Protein AF-A0A960YRN1-F1 (afdb_monomer_lite)

Structure (mmCIF, N/CA/C/O backbone):
data_AF-A0A960YRN1-F1
#
_entry.id   AF-A0A960YRN1-F1
#
loop_
_atom_site.group_PDB
_atom_site.id
_atom_site.type_symbol
_atom_site.label_atom_id
_atom_site.label_alt_id
_atom_site.label_comp_id
_atom_site.label_asym_id
_atom_site.label_entity_id
_atom_site.label_seq_id
_atom_site.pdbx_PDB_ins_code
_atom_site.Cartn_x
_atom_site.Cartn_y
_atom_site.Cartn_z
_atom_site.occupancy
_atom_site.B_iso_or_equiv
_atom_site.auth_seq_id
_atom_site.auth_comp_id
_atom_site.auth_asym_id
_atom_site.auth_atom_id
_atom_site.pdbx_PDB_model_num
ATOM 1 N N . MET A 1 1 ? -27.053 24.800 11.311 1.00 48.69 1 MET A N 1
ATOM 2 C CA . MET A 1 1 ? -26.839 24.598 9.852 1.00 48.69 1 MET A CA 1
ATOM 3 C C . MET A 1 1 ? -25.417 24.160 9.448 1.00 48.69 1 MET A C 1
ATOM 5 O O . MET A 1 1 ? -25.202 23.942 8.262 1.00 48.69 1 MET A O 1
ATOM 9 N N . LYS A 1 2 ? -24.449 23.983 10.368 1.00 50.69 2 LYS A N 1
ATOM 10 C CA . LYS A 1 2 ? -23.079 23.540 10.022 1.00 50.69 2 LYS A CA 1
ATOM 11 C C . LYS A 1 2 ? -22.906 22.010 9.962 1.00 50.69 2 LYS A C 1
ATOM 13 O O . LYS A 1 2 ? -22.133 21.543 9.133 1.00 50.69 2 LYS A O 1
ATOM 18 N N . GLU A 1 3 ? -23.682 21.244 10.734 1.00 54.22 3 GLU A N 1
ATOM 19 C CA . GLU A 1 3 ? -23.614 19.769 10.748 1.00 54.22 3 GLU A CA 1
ATOM 20 C C . GLU A 1 3 ? -23.893 19.144 9.376 1.00 54.22 3 GLU A C 1
ATOM 22 O O . GLU A 1 3 ? -23.113 18.324 8.909 1.00 54.22 3 GLU A O 1
ATOM 27 N N . GLY A 1 4 ? -24.927 19.602 8.660 1.00 60.03 4 GLY A N 1
ATOM 28 C CA . GLY A 1 4 ? -25.301 19.011 7.367 1.00 60.03 4 GLY A CA 1
ATOM 29 C C . GLY A 1 4 ? -24.232 19.135 6.270 1.00 60.03 4 GLY A C 1
ATOM 30 O O . GLY A 1 4 ? -24.047 18.206 5.486 1.00 60.03 4 GLY A O 1
ATOM 31 N N . LYS A 1 5 ? -23.488 20.252 6.226 1.00 59.00 5 LYS A N 1
ATOM 32 C CA . LYS A 1 5 ? -22.395 20.443 5.252 1.00 59.00 5 LYS A CA 1
ATOM 33 C C . LYS A 1 5 ? -21.147 19.643 5.625 1.00 59.00 5 LYS A C 1
ATOM 35 O O . LYS A 1 5 ? -20.499 19.084 4.742 1.00 59.00 5 LYS A O 1
ATOM 40 N N . TYR A 1 6 ? -20.841 19.557 6.919 1.00 56.81 6 TYR A N 1
ATOM 41 C CA . TYR A 1 6 ? -19.711 18.783 7.431 1.00 56.81 6 TYR A CA 1
ATOM 42 C C . TYR A 1 6 ? -19.860 17.294 7.087 1.00 56.81 6 TYR A C 1
ATOM 44 O O . TYR A 1 6 ? -18.976 16.704 6.467 1.00 56.81 6 TYR A O 1
ATOM 52 N N . THR A 1 7 ? -21.037 16.715 7.338 1.00 67.00 7 THR A N 1
ATOM 53 C CA . THR A 1 7 ? -21.319 15.310 7.006 1.00 67.00 7 THR A CA 1
ATOM 54 C C . THR A 1 7 ? -21.281 15.041 5.497 1.00 67.00 7 THR A C 1
ATOM 56 O O . THR A 1 7 ? -20.891 13.955 5.070 1.00 67.00 7 THR A O 1
ATOM 59 N N . GLN A 1 8 ? -21.662 16.008 4.656 1.00 69.69 8 GLN A N 1
ATOM 60 C CA . GLN A 1 8 ? -21.657 15.835 3.201 1.00 69.69 8 GLN A CA 1
ATOM 61 C C . GLN A 1 8 ? -20.241 15.845 2.607 1.00 69.69 8 GLN A C 1
ATOM 63 O O . GLN A 1 8 ? -19.927 14.990 1.774 1.00 69.69 8 GLN A O 1
ATOM 68 N N . ASN A 1 9 ? -19.378 16.761 3.054 1.00 67.69 9 ASN A N 1
ATOM 69 C CA . ASN A 1 9 ? -17.975 16.798 2.633 1.00 67.69 9 ASN A CA 1
ATOM 70 C C . ASN A 1 9 ? -17.231 15.544 3.087 1.00 67.69 9 ASN A C 1
ATOM 72 O O . ASN A 1 9 ? -16.501 14.948 2.301 1.00 67.69 9 ASN A O 1
ATOM 76 N N . LEU A 1 10 ? -17.513 15.080 4.304 1.00 68.44 10 LEU A N 1
ATOM 77 C CA . LEU A 1 10 ? -16.967 13.842 4.837 1.00 68.44 10 LEU A CA 1
ATOM 78 C C . LEU A 1 10 ? -17.370 12.615 4.003 1.00 68.44 10 LEU A C 1
ATOM 80 O O . LEU A 1 10 ? -16.533 11.805 3.616 1.00 68.44 10 LEU A O 1
ATOM 84 N N . ARG A 1 11 ? -18.653 12.512 3.633 1.00 71.94 11 ARG A N 1
ATOM 85 C CA . ARG A 1 11 ? -19.139 11.462 2.719 1.00 71.94 11 ARG A CA 1
ATOM 86 C C . ARG A 1 11 ? -18.426 11.498 1.374 1.00 71.94 11 ARG A C 1
ATOM 88 O O . ARG A 1 11 ? -18.147 10.444 0.813 1.00 71.94 11 ARG A O 1
ATOM 95 N N . LYS A 1 12 ? -18.167 12.692 0.839 1.00 72.62 12 LYS A N 1
ATOM 96 C CA . LYS A 1 12 ? -17.457 12.855 -0.433 1.00 72.62 12 LYS A CA 1
ATOM 97 C C . LYS A 1 12 ? -15.987 12.448 -0.307 1.00 72.62 12 LYS A C 1
ATOM 99 O O . LYS A 1 12 ? -15.492 11.758 -1.188 1.00 72.62 12 LYS A O 1
ATOM 104 N N . ALA A 1 13 ? -15.336 12.816 0.79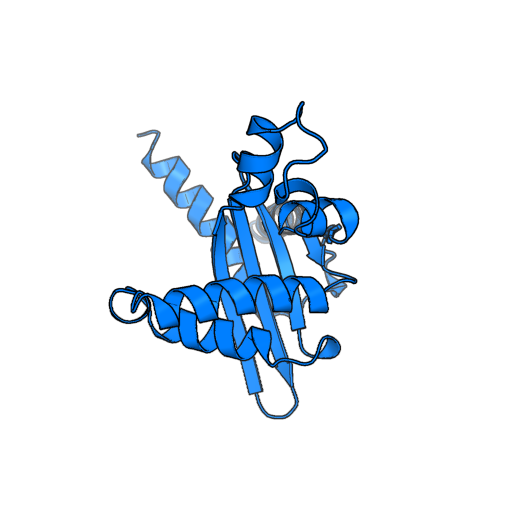3 1.00 70.88 13 ALA A N 1
ATOM 105 C CA . ALA A 1 13 ? -13.960 12.450 1.103 1.00 70.88 13 ALA A CA 1
ATOM 106 C C . ALA A 1 13 ? -13.779 10.926 1.166 1.00 70.88 13 ALA A C 1
ATOM 108 O O . ALA A 1 13 ? -12.965 10.373 0.433 1.00 70.88 13 ALA A O 1
ATOM 109 N N . ILE A 1 14 ? -14.619 10.232 1.938 1.00 80.56 14 ILE A N 1
ATOM 110 C CA . ILE A 1 14 ? -14.597 8.764 2.076 1.00 80.56 14 ILE A CA 1
ATOM 111 C C . ILE A 1 14 ? -14.770 8.059 0.731 1.00 80.56 14 ILE A C 1
ATOM 113 O O . ILE A 1 14 ? -14.117 7.056 0.479 1.00 80.56 14 ILE A O 1
ATOM 117 N N . ARG A 1 15 ? -15.598 8.603 -0.170 1.00 82.69 15 ARG A N 1
ATOM 118 C CA . ARG A 1 15 ? -15.809 8.020 -1.507 1.00 82.69 15 ARG A CA 1
ATOM 119 C C . ARG A 1 15 ? -14.560 8.022 -2.391 1.00 82.69 15 ARG A C 1
ATOM 121 O O . ARG A 1 15 ? -14.541 7.276 -3.362 1.00 82.69 15 ARG A O 1
ATOM 128 N N . SER A 1 16 ? -13.563 8.857 -2.093 1.00 88.00 16 SER A N 1
ATOM 129 C CA . SER A 1 16 ? -12.280 8.855 -2.814 1.00 88.00 16 SER A CA 1
ATOM 130 C C . SER A 1 16 ? -11.313 7.774 -2.323 1.00 88.00 16 SER A C 1
ATOM 132 O O . SER A 1 16 ? -10.339 7.470 -3.007 1.00 88.00 16 SER A O 1
ATOM 134 N N . TRP A 1 17 ? -11.601 7.170 -1.169 1.00 94.12 17 TRP A N 1
ATOM 135 C CA . TRP A 1 17 ? -10.827 6.072 -0.614 1.00 94.12 17 TRP A CA 1
ATOM 136 C C . TRP A 1 17 ? -11.393 4.727 -1.060 1.00 94.12 17 TRP A C 1
ATOM 138 O O . TRP A 1 17 ? -12.609 4.509 -1.140 1.00 94.12 17 TRP A O 1
ATOM 148 N N . ARG A 1 18 ? -10.486 3.793 -1.308 1.00 95.75 18 ARG A N 1
ATOM 149 C CA . ARG A 1 18 ? -10.780 2.379 -1.492 1.00 95.75 18 ARG A CA 1
ATOM 150 C C . ARG A 1 18 ? -10.162 1.582 -0.356 1.00 95.75 18 ARG A C 1
ATOM 152 O O . ARG A 1 18 ? -9.142 1.981 0.190 1.00 95.75 18 ARG A O 1
ATOM 159 N N . ILE A 1 19 ? -10.782 0.467 -0.007 1.00 95.75 19 ILE A N 1
ATOM 160 C CA . ILE A 1 19 ? -10.274 -0.500 0.962 1.00 95.75 19 ILE A CA 1
ATOM 161 C C . ILE A 1 19 ? -9.852 -1.762 0.227 1.00 95.75 19 ILE A C 1
ATOM 163 O O . ILE A 1 19 ? -10.597 -2.260 -0.622 1.00 95.75 19 ILE A O 1
ATOM 167 N N . LEU A 1 20 ? -8.673 -2.266 0.568 1.00 95.38 20 LEU A N 1
ATOM 168 C CA . LEU A 1 20 ? -8.173 -3.545 0.084 1.00 95.38 20 LEU A CA 1
ATOM 169 C C . LEU A 1 20 ? -8.925 -4.668 0.820 1.00 95.38 20 LEU A C 1
ATOM 171 O O . LEU A 1 20 ? -8.854 -4.750 2.047 1.00 95.38 20 LEU A O 1
ATOM 175 N N . ASN A 1 21 ? -9.723 -5.461 0.101 1.00 83.88 21 ASN A N 1
ATOM 176 C CA . ASN A 1 21 ? -10.594 -6.492 0.692 1.00 83.88 21 ASN A CA 1
ATOM 177 C C . ASN A 1 21 ? -9.934 -7.877 0.720 1.00 83.88 21 ASN A C 1
ATOM 179 O O . ASN A 1 21 ? -10.087 -8.618 1.687 1.00 83.88 21 ASN A O 1
ATOM 183 N N . ASP A 1 22 ? -9.222 -8.213 -0.345 1.00 82.81 22 ASP A N 1
ATOM 184 C CA . ASP A 1 22 ? -8.388 -9.388 -0.517 1.00 82.81 22 ASP A CA 1
ATOM 185 C C . ASP A 1 22 ? -6.994 -8.925 -0.980 1.00 82.81 22 ASP A C 1
ATOM 187 O O . ASP A 1 22 ? -6.772 -7.746 -1.233 1.00 82.81 22 ASP A O 1
ATOM 191 N N . ARG A 1 23 ? -5.994 -9.815 -1.002 1.00 94.31 23 ARG A N 1
ATOM 192 C CA . ARG A 1 23 ? -4.597 -9.481 -1.378 1.00 94.31 23 ARG A CA 1
ATOM 193 C C . ARG A 1 23 ? -3.807 -8.610 -0.380 1.00 94.31 23 ARG A C 1
ATOM 195 O O . ARG A 1 23 ? -2.721 -8.139 -0.718 1.00 94.31 23 ARG A O 1
ATOM 202 N N . THR A 1 24 ? -4.238 -8.484 0.879 1.00 95.25 24 THR A N 1
ATOM 203 C CA . THR A 1 24 ? -3.431 -7.850 1.950 1.00 95.25 24 THR A CA 1
ATOM 204 C C . THR A 1 24 ? -2.032 -8.467 2.075 1.00 95.25 24 THR A C 1
ATOM 206 O O . THR A 1 24 ? -1.056 -7.754 2.307 1.00 95.25 24 THR A O 1
ATOM 209 N N . ALA A 1 25 ? -1.898 -9.774 1.834 1.00 95.94 25 ALA A N 1
ATOM 210 C CA . ALA A 1 25 ? -0.604 -10.449 1.794 1.00 95.94 25 ALA A CA 1
ATOM 211 C C . ALA A 1 25 ? 0.339 -9.891 0.709 1.00 95.94 25 ALA A C 1
ATOM 213 O O . ALA A 1 25 ? 1.536 -9.760 0.955 1.00 95.94 25 ALA A O 1
ATOM 214 N N . ASP A 1 26 ? -0.173 -9.528 -0.468 1.00 97.00 26 ASP A N 1
ATOM 215 C CA . ASP A 1 26 ? 0.650 -8.951 -1.536 1.00 97.00 26 ASP A CA 1
ATOM 216 C C . ASP A 1 26 ? 1.022 -7.502 -1.238 1.00 97.00 26 ASP A C 1
ATOM 218 O O . ASP A 1 26 ? 2.174 -7.116 -1.435 1.00 97.00 26 ASP A O 1
ATOM 222 N N . PHE A 1 27 ? 0.110 -6.733 -0.639 1.00 97.75 27 PHE A N 1
ATOM 223 C CA . PHE A 1 27 ? 0.449 -5.420 -0.093 1.00 97.75 27 PHE A CA 1
ATOM 224 C C . PHE A 1 27 ? 1.600 -5.515 0.923 1.00 97.75 27 PHE A C 1
ATOM 226 O O . PHE A 1 27 ? 2.576 -4.768 0.828 1.00 97.75 27 PHE A O 1
ATOM 233 N N . ARG A 1 28 ? 1.549 -6.481 1.854 1.00 97.56 28 ARG A N 1
ATOM 234 C CA . ARG A 1 28 ? 2.637 -6.712 2.820 1.00 97.56 28 ARG A CA 1
ATOM 235 C C . ARG A 1 28 ? 3.958 -7.065 2.138 1.00 97.56 28 ARG A C 1
ATOM 237 O O . ARG A 1 28 ? 4.994 -6.587 2.594 1.00 97.56 28 ARG A O 1
ATOM 244 N N . LYS A 1 29 ? 3.945 -7.843 1.048 1.00 97.31 29 LYS A N 1
ATOM 245 C CA . LYS A 1 29 ? 5.157 -8.146 0.260 1.00 97.31 29 LYS A CA 1
ATOM 246 C C . LYS A 1 29 ? 5.759 -6.890 -0.368 1.00 97.31 29 LYS A C 1
ATOM 248 O O . LYS A 1 29 ? 6.968 -6.704 -0.265 1.00 97.31 29 LYS A O 1
ATOM 253 N N . ILE A 1 30 ? 4.938 -6.015 -0.956 1.00 97.31 30 ILE A N 1
ATOM 254 C CA . ILE A 1 30 ? 5.402 -4.731 -1.511 1.00 97.31 30 ILE A CA 1
ATOM 255 C C . ILE A 1 30 ? 6.085 -3.909 -0.410 1.00 97.31 30 ILE A C 1
ATOM 257 O O . ILE A 1 30 ? 7.228 -3.481 -0.571 1.00 97.31 30 ILE A O 1
ATOM 261 N N . VAL A 1 31 ? 5.432 -3.745 0.746 1.00 97.56 31 VAL A N 1
ATOM 262 C CA . VAL A 1 31 ? 6.007 -3.002 1.882 1.00 97.56 31 VAL A CA 1
ATOM 263 C C . VAL A 1 31 ? 7.292 -3.665 2.394 1.00 97.56 31 VAL A C 1
ATOM 265 O O . VAL A 1 31 ? 8.255 -2.966 2.709 1.00 97.56 31 VAL A O 1
ATOM 268 N N . ALA A 1 32 ? 7.352 -4.998 2.434 1.00 97.50 32 ALA A N 1
ATOM 269 C CA . ALA A 1 32 ? 8.542 -5.738 2.849 1.00 97.50 32 ALA A CA 1
ATOM 270 C C . ALA A 1 32 ? 9.739 -5.451 1.943 1.00 97.50 32 ALA A C 1
ATOM 272 O O . ALA A 1 32 ? 10.789 -5.061 2.448 1.00 97.50 32 ALA A O 1
ATOM 273 N N . ILE A 1 33 ? 9.559 -5.538 0.623 1.00 96.12 33 ILE A N 1
ATOM 274 C CA . ILE A 1 33 ? 10.614 -5.239 -0.355 1.00 96.12 33 ILE A CA 1
ATOM 275 C C . ILE A 1 33 ? 11.132 -3.807 -0.172 1.00 96.12 33 ILE A C 1
ATOM 277 O O . ILE A 1 33 ? 12.343 -3.589 -0.138 1.00 96.12 33 ILE A O 1
ATOM 281 N N . LEU A 1 34 ? 10.229 -2.834 -0.013 1.00 93.94 34 LEU A N 1
ATOM 282 C CA . LEU A 1 34 ? 10.602 -1.428 0.166 1.00 93.94 34 LEU A CA 1
ATOM 283 C C . LEU A 1 34 ? 11.384 -1.207 1.466 1.00 93.94 34 LEU A C 1
ATOM 285 O O . LEU A 1 34 ? 12.469 -0.632 1.442 1.00 93.94 34 LEU A O 1
ATOM 289 N N . THR A 1 35 ? 10.872 -1.714 2.590 1.00 95.25 35 THR A N 1
ATOM 290 C CA . THR A 1 35 ? 11.543 -1.563 3.892 1.00 95.25 35 THR A CA 1
ATOM 291 C C . THR A 1 35 ? 12.904 -2.260 3.927 1.00 95.25 35 THR A C 1
ATOM 293 O O . THR A 1 35 ? 13.862 -1.690 4.444 1.00 95.25 35 THR A O 1
ATOM 296 N N . GLU A 1 36 ? 13.031 -3.449 3.334 1.00 95.94 36 GLU A N 1
ATOM 297 C CA . GLU A 1 36 ? 14.308 -4.159 3.218 1.00 95.94 36 GLU A CA 1
ATOM 298 C C . GLU A 1 36 ? 15.305 -3.380 2.352 1.00 95.94 36 GLU A C 1
ATOM 300 O O . GLU A 1 36 ? 16.491 -3.280 2.682 1.00 95.94 36 GLU A O 1
ATOM 305 N N . TYR A 1 37 ? 14.834 -2.800 1.248 1.00 93.94 37 TYR A N 1
ATOM 306 C CA . TYR A 1 37 ? 15.661 -1.972 0.383 1.00 93.94 37 TYR A CA 1
ATOM 307 C C . TYR A 1 37 ? 16.183 -0.730 1.118 1.00 93.94 37 TYR A C 1
ATOM 309 O O . TYR A 1 37 ? 17.379 -0.434 1.045 1.00 93.94 37 TYR A O 1
ATOM 317 N N . ASP A 1 38 ? 15.321 -0.026 1.856 1.00 92.25 38 ASP A N 1
ATOM 318 C CA . ASP A 1 38 ? 15.710 1.157 2.627 1.00 92.25 38 ASP A CA 1
ATOM 319 C C . ASP A 1 38 ? 16.764 0.833 3.691 1.00 92.25 38 ASP A C 1
ATOM 321 O O . ASP A 1 38 ? 17.726 1.589 3.858 1.00 92.25 38 ASP A O 1
ATOM 325 N N . GLU A 1 39 ? 16.635 -0.312 4.362 1.00 94.19 39 GLU A N 1
ATOM 326 C CA . GLU A 1 39 ? 17.610 -0.795 5.343 1.00 94.19 39 GLU A CA 1
ATOM 327 C C . GLU A 1 39 ? 18.954 -1.120 4.702 1.00 94.19 39 GLU A C 1
ATOM 329 O O . GLU A 1 39 ? 19.987 -0.616 5.145 1.00 94.19 39 GLU A O 1
ATOM 334 N N . LYS A 1 40 ? 18.953 -1.895 3.611 1.00 95.06 40 LYS A N 1
ATOM 335 C CA . LYS A 1 40 ? 20.180 -2.255 2.881 1.00 95.06 40 LYS A CA 1
ATOM 336 C C . LYS A 1 40 ? 20.909 -1.037 2.321 1.00 95.06 40 LYS A C 1
ATOM 338 O O . LYS A 1 40 ? 22.130 -1.060 2.190 1.00 95.06 40 LYS A O 1
ATOM 343 N N . ARG A 1 41 ? 20.175 0.019 1.965 1.00 93.06 41 ARG A N 1
ATOM 344 C CA . ARG A 1 41 ? 20.736 1.269 1.432 1.00 93.06 41 ARG A CA 1
ATOM 345 C C . ARG A 1 41 ? 21.059 2.303 2.510 1.00 93.06 41 ARG A C 1
ATOM 347 O O . ARG A 1 41 ? 21.527 3.381 2.157 1.00 93.06 41 ARG A O 1
ATOM 354 N N . GLY A 1 42 ? 20.797 2.014 3.786 1.00 90.12 42 GLY A N 1
ATOM 355 C CA . GLY A 1 42 ? 20.994 2.965 4.883 1.00 90.12 42 GLY A CA 1
ATOM 356 C C . GLY A 1 42 ? 20.073 4.189 4.822 1.00 90.12 42 GLY A C 1
ATOM 357 O O . GLY A 1 42 ? 20.304 5.164 5.533 1.00 90.12 42 GLY A O 1
ATOM 358 N N . ARG A 1 43 ? 19.012 4.160 4.003 1.00 88.62 43 ARG A N 1
ATOM 359 C CA . ARG A 1 43 ? 18.100 5.300 3.801 1.00 88.62 43 ARG A CA 1
ATOM 360 C C . ARG A 1 43 ? 17.333 5.664 5.064 1.00 88.62 43 ARG A C 1
ATOM 362 O O . ARG A 1 43 ? 17.035 6.837 5.265 1.00 88.62 43 ARG A O 1
ATOM 369 N N . VAL A 1 44 ? 17.092 4.685 5.935 1.00 86.81 44 VAL A N 1
ATOM 370 C CA . VAL A 1 44 ? 16.398 4.859 7.222 1.00 86.81 44 VAL A CA 1
ATOM 371 C C . VAL A 1 44 ? 17.042 5.956 8.082 1.00 86.81 44 VAL A C 1
ATOM 373 O O . VAL A 1 44 ? 16.336 6.688 8.768 1.00 86.81 44 VAL A O 1
ATOM 376 N N . GLN A 1 45 ? 18.368 6.134 8.008 1.00 83.62 45 GLN A N 1
ATOM 377 C CA . GLN A 1 45 ? 19.097 7.154 8.781 1.00 83.62 45 GLN A CA 1
ATOM 378 C C . GLN A 1 45 ? 18.796 8.590 8.332 1.00 83.62 45 GLN A C 1
ATOM 380 O O . GLN A 1 45 ? 19.039 9.538 9.074 1.00 83.62 45 GLN A O 1
ATOM 385 N N . HIS A 1 46 ? 18.276 8.754 7.117 1.00 83.31 46 HIS A N 1
ATOM 386 C CA . HIS A 1 46 ? 17.978 10.048 6.508 1.00 83.31 46 HIS A CA 1
ATOM 387 C C . HIS A 1 46 ? 16.483 10.375 6.520 1.00 83.31 46 HIS A C 1
ATOM 389 O O . HIS A 1 46 ? 16.065 11.392 5.965 1.00 83.31 46 HIS A O 1
ATOM 395 N N . TYR A 1 47 ? 15.660 9.519 7.127 1.00 83.12 47 TYR A N 1
ATOM 396 C CA . TYR A 1 47 ? 14.229 9.758 7.217 1.00 83.12 47 TYR A CA 1
ATOM 397 C C . TYR A 1 47 ? 13.951 10.884 8.206 1.00 83.12 47 TYR A C 1
ATOM 399 O O . TYR A 1 47 ? 14.403 10.855 9.347 1.00 83.12 47 TYR A O 1
ATOM 407 N N . GLN A 1 48 ? 13.134 11.850 7.783 1.00 83.69 48 GLN A N 1
ATOM 408 C CA . GLN A 1 48 ? 12.621 12.892 8.677 1.00 83.69 48 GLN A CA 1
ATOM 409 C C . GLN A 1 48 ? 11.782 12.298 9.816 1.00 83.69 48 GLN A C 1
ATOM 411 O O . GLN A 1 48 ? 11.743 12.856 10.907 1.00 83.69 48 GLN A O 1
ATOM 416 N N . ASN A 1 49 ? 11.136 11.155 9.562 1.00 84.69 49 ASN A N 1
ATOM 417 C CA . ASN A 1 49 ? 10.381 10.401 10.551 1.00 84.69 49 ASN A CA 1
ATOM 418 C C . ASN A 1 49 ? 10.826 8.922 10.561 1.00 84.69 49 ASN A C 1
ATOM 420 O O . ASN A 1 49 ? 10.291 8.113 9.796 1.00 84.69 49 ASN A O 1
ATOM 424 N N . PRO A 1 50 ? 11.799 8.552 11.412 1.00 87.06 50 PRO A N 1
ATOM 425 C CA . PRO A 1 50 ? 12.252 7.169 11.558 1.00 87.06 50 PRO A CA 1
ATOM 426 C C . PRO A 1 50 ? 11.166 6.218 12.082 1.00 87.06 50 PRO A C 1
ATOM 428 O O . PRO A 1 50 ? 11.198 5.026 11.783 1.00 87.06 50 PRO A O 1
ATOM 431 N N . GLU A 1 51 ? 10.179 6.721 12.830 1.00 90.06 51 GLU A N 1
ATOM 432 C CA . GLU A 1 51 ? 9.091 5.899 13.374 1.00 90.06 51 GLU A CA 1
ATOM 433 C C . GLU A 1 51 ? 8.220 5.319 12.256 1.00 90.06 51 GLU A C 1
ATOM 435 O O . GLU A 1 51 ? 7.779 4.174 12.351 1.00 90.06 51 GLU A O 1
ATOM 440 N N . LEU A 1 52 ? 8.046 6.053 11.150 1.00 90.94 52 LEU A N 1
ATOM 441 C CA . LEU A 1 52 ? 7.317 5.566 9.977 1.00 90.94 52 LEU A CA 1
ATOM 442 C C . LEU A 1 52 ? 7.943 4.286 9.405 1.00 90.94 52 LEU A C 1
ATOM 444 O O . LEU A 1 52 ? 7.219 3.390 8.971 1.00 90.94 52 LEU A O 1
ATOM 448 N N . HIS A 1 53 ? 9.274 4.168 9.435 1.00 93.44 53 HIS A N 1
ATOM 449 C CA . HIS A 1 53 ? 9.959 2.943 9.018 1.00 93.44 53 HIS A CA 1
ATOM 450 C C . HIS A 1 53 ? 9.593 1.767 9.927 1.00 93.44 53 HIS A C 1
ATOM 452 O O . HIS A 1 53 ? 9.200 0.707 9.441 1.00 93.44 53 HIS A O 1
ATOM 458 N N . CYS A 1 54 ? 9.638 1.967 11.246 1.00 93.62 54 CYS A N 1
ATOM 459 C CA . CYS A 1 54 ? 9.248 0.948 12.223 1.00 93.62 54 CYS A CA 1
ATOM 460 C C . CYS A 1 54 ? 7.784 0.514 12.051 1.00 93.62 54 CYS A C 1
ATOM 462 O O . CYS A 1 54 ? 7.492 -0.682 12.082 1.00 93.62 54 CYS A O 1
ATOM 464 N N . LEU A 1 55 ? 6.872 1.461 11.808 1.00 95.44 55 LEU A N 1
ATOM 465 C CA . LEU A 1 55 ? 5.457 1.175 11.555 1.00 95.44 55 LEU A CA 1
ATOM 466 C C . LEU A 1 55 ? 5.272 0.373 10.263 1.00 95.44 55 LEU A C 1
ATOM 468 O O . LEU A 1 55 ? 4.561 -0.630 10.262 1.00 95.44 55 LEU A O 1
ATOM 472 N N . ARG A 1 56 ? 5.967 0.738 9.179 1.00 95.69 56 ARG A N 1
ATOM 473 C CA . ARG A 1 56 ? 5.963 -0.050 7.938 1.00 95.69 56 ARG A CA 1
ATOM 474 C C . ARG A 1 56 ? 6.503 -1.458 8.166 1.00 95.69 56 ARG A C 1
ATOM 476 O O . ARG A 1 56 ? 5.889 -2.404 7.685 1.00 95.69 56 ARG A O 1
ATOM 483 N N . LYS A 1 57 ? 7.570 -1.640 8.954 1.00 95.69 57 LYS A N 1
ATOM 484 C CA . LYS A 1 57 ? 8.038 -2.989 9.321 1.00 95.69 57 LYS A CA 1
ATOM 485 C C . LYS A 1 57 ? 6.981 -3.773 10.087 1.00 95.69 57 LYS A C 1
ATOM 487 O O . LYS A 1 57 ? 6.766 -4.940 9.762 1.00 95.69 57 LYS A O 1
ATOM 492 N N . ALA A 1 58 ? 6.298 -3.154 11.048 1.00 95.69 58 ALA A N 1
ATOM 493 C CA . ALA A 1 58 ? 5.211 -3.803 11.778 1.00 95.69 58 ALA A CA 1
ATOM 494 C C . ALA A 1 58 ? 4.102 -4.285 10.824 1.00 95.69 58 ALA A C 1
ATOM 496 O O . ALA A 1 58 ? 3.644 -5.419 10.946 1.00 95.69 58 ALA A O 1
ATOM 497 N N . VAL A 1 59 ? 3.756 -3.486 9.807 1.00 96.81 59 VAL A N 1
ATOM 498 C CA . VAL A 1 59 ? 2.803 -3.877 8.754 1.00 96.81 59 VAL A CA 1
ATOM 499 C C . VAL A 1 59 ? 3.259 -5.135 8.003 1.00 96.81 59 VAL A C 1
ATOM 501 O O . VAL A 1 59 ? 2.432 -5.999 7.727 1.00 96.81 59 VAL A O 1
ATOM 504 N N . THR A 1 60 ? 4.555 -5.306 7.721 1.00 97.12 60 THR A N 1
ATOM 505 C CA . THR A 1 60 ? 5.050 -6.514 7.019 1.00 97.12 60 THR A CA 1
ATOM 506 C C . THR A 1 60 ? 4.851 -7.801 7.825 1.00 97.12 60 THR A C 1
ATOM 508 O O . THR A 1 60 ? 4.633 -8.864 7.245 1.00 97.12 60 THR A O 1
ATOM 511 N N . GLN A 1 61 ? 4.899 -7.703 9.157 1.00 95.62 61 GLN A N 1
ATOM 512 C CA . GLN A 1 61 ? 4.789 -8.839 10.078 1.00 95.62 61 GLN A CA 1
ATOM 513 C C . GLN A 1 61 ? 3.352 -9.109 10.542 1.00 95.62 61 GLN A C 1
ATOM 515 O O . GLN A 1 61 ? 3.096 -10.120 11.192 1.00 95.62 61 GLN A O 1
ATOM 520 N N . ALA A 1 62 ? 2.414 -8.215 10.235 1.00 95.62 62 ALA A N 1
ATOM 521 C CA . ALA A 1 62 ? 1.030 -8.344 10.662 1.00 95.62 62 ALA A CA 1
ATOM 522 C C . ALA A 1 62 ? 0.318 -9.528 9.987 1.00 95.62 62 ALA A C 1
ATOM 524 O O . ALA A 1 62 ? 0.615 -9.881 8.843 1.00 95.62 62 ALA A O 1
ATOM 525 N N . VAL A 1 63 ? -0.655 -10.117 10.686 1.00 94.81 63 VAL A N 1
ATOM 526 C CA . VAL A 1 63 ? -1.597 -11.078 10.097 1.00 94.81 63 VAL A CA 1
ATOM 527 C C . VAL A 1 63 ? -2.653 -10.303 9.310 1.00 94.81 63 VAL A C 1
ATOM 529 O O . VAL A 1 63 ? -3.036 -9.204 9.704 1.00 94.81 63 VAL A O 1
ATOM 532 N N . ASP A 1 64 ? -3.142 -10.864 8.202 1.00 93.50 64 ASP A N 1
ATOM 533 C CA . ASP A 1 64 ? -4.034 -10.147 7.279 1.00 93.50 64 ASP A CA 1
ATOM 534 C C . ASP A 1 64 ? -5.308 -9.612 7.955 1.00 93.50 64 ASP A C 1
ATOM 536 O O . ASP A 1 64 ? -5.748 -8.512 7.640 1.00 93.50 64 ASP A O 1
ATOM 540 N N . GLN A 1 65 ? -5.862 -10.350 8.921 1.00 94.31 65 GLN A N 1
ATOM 541 C CA . GLN A 1 65 ? -7.067 -9.956 9.664 1.00 94.31 65 GLN A CA 1
ATOM 542 C C . GLN A 1 65 ? -6.854 -8.773 10.626 1.00 94.31 65 GLN A C 1
ATOM 544 O O . GLN A 1 65 ? -7.819 -8.119 11.017 1.00 94.31 65 GLN A O 1
ATOM 549 N N . ASP A 1 66 ? -5.604 -8.501 11.007 1.00 95.38 66 ASP A N 1
ATOM 550 C CA . ASP A 1 66 ? -5.251 -7.411 11.920 1.00 95.38 66 ASP A CA 1
ATOM 551 C C . ASP A 1 66 ? -5.029 -6.094 11.156 1.00 95.38 66 ASP A C 1
ATOM 553 O O . ASP A 1 66 ? -4.866 -5.037 11.770 1.00 95.38 66 ASP A O 1
ATOM 557 N N . LEU A 1 67 ? -5.010 -6.145 9.818 1.00 96.12 67 LEU A N 1
ATOM 558 C CA . LEU A 1 67 ? -4.754 -5.006 8.949 1.00 96.12 67 LEU A CA 1
ATOM 559 C C . LEU A 1 67 ? -6.012 -4.519 8.240 1.00 96.12 67 LEU A C 1
ATOM 561 O O . LEU A 1 67 ? -6.827 -5.275 7.720 1.00 96.12 67 LEU A O 1
ATOM 565 N N . THR A 1 68 ? -6.109 -3.204 8.125 1.00 96.31 68 THR A N 1
ATOM 566 C CA . THR A 1 68 ? -7.012 -2.536 7.194 1.00 96.31 68 THR A CA 1
ATOM 567 C C . THR A 1 68 ? -6.194 -1.557 6.375 1.00 96.31 68 THR A C 1
ATOM 569 O O . THR A 1 68 ? -5.545 -0.671 6.933 1.00 96.31 68 THR A O 1
ATOM 572 N N . VAL A 1 69 ? -6.205 -1.736 5.055 1.00 97.12 69 VAL A N 1
ATOM 573 C CA . VAL A 1 69 ? -5.432 -0.920 4.117 1.00 97.12 69 VAL A CA 1
ATOM 574 C C . VAL A 1 69 ? -6.400 -0.096 3.284 1.00 97.12 69 VAL A C 1
ATOM 576 O O . VAL A 1 69 ? -7.208 -0.637 2.528 1.00 97.12 69 VAL A O 1
ATOM 579 N N . CYS A 1 70 ? -6.305 1.218 3.431 1.00 96.62 70 CYS A N 1
ATOM 580 C CA . CYS A 1 70 ? -7.059 2.194 2.668 1.00 96.62 70 CYS A CA 1
ATOM 581 C C . CYS A 1 70 ? -6.125 2.884 1.673 1.00 96.62 70 CYS A C 1
ATOM 583 O O . CYS A 1 70 ? -5.046 3.351 2.036 1.00 96.62 70 CYS A O 1
ATOM 585 N N . LEU A 1 71 ? -6.558 2.962 0.421 1.00 96.75 71 LEU A N 1
ATOM 586 C CA . LEU A 1 71 ? -5.808 3.528 -0.689 1.00 96.75 71 LEU A CA 1
ATOM 587 C C . LEU A 1 71 ? -6.604 4.661 -1.330 1.00 96.75 71 LEU A C 1
ATOM 589 O O . LEU A 1 71 ? -7.805 4.523 -1.583 1.00 96.75 71 LEU A O 1
ATOM 593 N N . ARG A 1 72 ? -5.933 5.762 -1.649 1.00 94.94 72 ARG A N 1
ATOM 594 C CA . ARG A 1 72 ? -6.492 6.856 -2.445 1.00 94.94 72 ARG A CA 1
ATOM 595 C C . ARG A 1 72 ? -5.522 7.216 -3.556 1.00 94.94 72 ARG A C 1
ATOM 597 O O . ARG A 1 72 ? -4.384 7.587 -3.295 1.00 94.94 72 ARG A O 1
ATOM 604 N N . GLU A 1 73 ? -5.989 7.093 -4.789 1.00 95.06 73 GLU A N 1
ATOM 605 C CA . GLU A 1 73 ? -5.207 7.409 -5.979 1.00 95.06 73 GLU A CA 1
ATOM 606 C C . GLU A 1 73 ? -5.009 8.922 -6.134 1.00 95.06 73 GLU A C 1
ATOM 608 O O . GLU A 1 73 ? -5.887 9.738 -5.828 1.00 95.06 73 GLU A O 1
ATOM 613 N N . ARG A 1 74 ? -3.836 9.275 -6.648 1.00 93.25 74 ARG A N 1
ATOM 614 C CA . ARG A 1 74 ? -3.410 10.594 -7.097 1.00 93.25 74 ARG A CA 1
ATOM 615 C C . ARG A 1 74 ? -2.906 10.487 -8.541 1.00 93.25 74 ARG A C 1
ATOM 617 O O . ARG A 1 74 ? -2.515 9.405 -8.974 1.00 93.25 74 ARG A O 1
ATOM 624 N N . PRO A 1 75 ? -2.876 11.601 -9.294 1.00 93.25 75 PRO A N 1
ATOM 625 C CA . PRO A 1 75 ? -2.289 11.603 -10.629 1.00 93.25 75 PRO A CA 1
ATOM 626 C C . PRO A 1 75 ? -0.849 11.074 -10.631 1.00 93.25 75 PRO A C 1
ATOM 628 O O . PRO A 1 75 ? -0.088 11.360 -9.709 1.00 93.25 75 PRO A O 1
ATOM 631 N N . GLY A 1 76 ? -0.478 10.353 -11.693 1.00 94.00 76 GLY A N 1
ATOM 632 C CA . GLY A 1 76 ? 0.893 9.880 -11.908 1.00 94.00 76 GLY A CA 1
ATOM 633 C C . GLY A 1 76 ? 1.288 8.664 -11.071 1.00 94.00 76 GLY A C 1
ATOM 634 O O . GLY A 1 76 ? 2.414 8.616 -10.595 1.00 94.00 76 GLY A O 1
ATOM 635 N N . TYR A 1 77 ? 0.376 7.708 -10.863 1.00 96.19 77 TYR A N 1
ATOM 636 C CA . TYR A 1 77 ? 0.642 6.477 -10.096 1.00 96.19 77 TYR A CA 1
ATOM 637 C C . TYR A 1 77 ? 1.098 6.725 -8.658 1.00 96.19 77 TYR A C 1
ATOM 639 O O . TYR A 1 77 ? 1.811 5.925 -8.052 1.00 96.19 77 TYR A O 1
ATOM 647 N N . ILE A 1 78 ? 0.660 7.848 -8.098 1.00 96.69 78 ILE A N 1
ATOM 648 C CA . ILE A 1 78 ? 0.889 8.192 -6.706 1.00 96.69 78 ILE A CA 1
ATOM 649 C C . ILE A 1 78 ? -0.334 7.739 -5.912 1.00 96.69 78 ILE A C 1
ATOM 651 O O . ILE A 1 78 ? -1.476 7.945 -6.312 1.00 96.69 78 ILE A O 1
ATOM 655 N N . TYR A 1 79 ? -0.105 7.141 -4.755 1.00 96.56 79 TYR A N 1
ATOM 656 C CA . TYR A 1 79 ? -1.146 6.653 -3.870 1.00 96.56 79 TYR A CA 1
ATOM 657 C C . TYR A 1 79 ? -0.908 7.165 -2.463 1.00 96.56 79 TYR A C 1
ATOM 659 O O . TYR A 1 79 ? 0.195 7.080 -1.925 1.00 96.56 79 TYR A O 1
ATOM 667 N N . GLU A 1 80 ? -1.967 7.650 -1.835 1.00 95.88 80 GLU A N 1
ATOM 668 C CA . GLU A 1 80 ? -1.993 7.770 -0.389 1.00 95.88 80 GLU A CA 1
ATOM 669 C C . GLU A 1 80 ? -2.392 6.441 0.213 1.00 95.88 80 GLU A C 1
ATOM 671 O O . GLU A 1 80 ? -3.388 5.829 -0.184 1.00 95.88 80 GLU A O 1
ATOM 676 N N . VAL A 1 81 ? -1.609 6.013 1.188 1.00 96.81 81 VAL A N 1
ATOM 677 C CA . VAL A 1 81 ? -1.770 4.736 1.854 1.00 96.81 81 VAL A CA 1
ATOM 678 C C . VAL A 1 81 ? -2.011 5.019 3.320 1.00 96.81 81 VAL A C 1
ATOM 680 O O . VAL A 1 81 ? -1.144 5.572 3.992 1.00 96.81 81 VAL A O 1
ATOM 683 N N . VAL A 1 82 ? -3.183 4.637 3.813 1.00 96.38 82 VAL A N 1
ATOM 684 C CA . VAL A 1 82 ? -3.510 4.647 5.238 1.00 96.38 82 VAL A CA 1
ATOM 685 C C . VAL A 1 82 ? -3.637 3.204 5.685 1.00 96.38 82 VAL A C 1
ATOM 687 O O . VAL A 1 82 ? -4.409 2.433 5.116 1.00 96.38 82 VAL A O 1
ATOM 690 N N . VAL A 1 83 ? -2.877 2.833 6.708 1.00 96.75 83 VAL A N 1
ATOM 691 C CA . VAL A 1 83 ? -2.924 1.493 7.285 1.00 96.75 83 VAL A CA 1
ATOM 692 C C . VAL A 1 83 ? -3.319 1.591 8.739 1.00 96.75 83 VAL A C 1
ATOM 694 O O . VAL A 1 83 ? -2.665 2.268 9.531 1.00 96.75 83 VAL A O 1
ATOM 697 N N . ARG A 1 84 ? -4.371 0.863 9.088 1.00 96.25 84 ARG A N 1
ATOM 698 C CA . ARG A 1 84 ? -4.745 0.570 10.464 1.00 96.25 84 ARG A CA 1
ATOM 699 C C . ARG A 1 84 ? -4.271 -0.838 10.793 1.00 96.25 84 ARG A C 1
ATOM 701 O O . ARG A 1 84 ? -4.581 -1.781 10.070 1.00 96.25 84 ARG A O 1
ATOM 708 N N . TYR A 1 85 ? -3.562 -0.963 11.903 1.00 96.31 85 TYR A N 1
ATOM 709 C CA . TYR A 1 85 ? -3.210 -2.230 12.524 1.00 96.31 85 TYR A CA 1
ATOM 710 C C . TYR A 1 85 ? -3.883 -2.324 13.889 1.00 96.31 85 TYR A C 1
ATOM 712 O O . TYR A 1 85 ? -3.798 -1.383 14.682 1.00 96.31 85 TYR A O 1
ATOM 720 N N . ALA A 1 86 ? -4.526 -3.451 14.180 1.00 95.38 86 ALA A N 1
ATOM 721 C CA . ALA A 1 86 ? -5.079 -3.709 15.500 1.00 95.38 86 ALA A CA 1
ATOM 722 C C . ALA A 1 86 ? -5.064 -5.193 15.844 1.00 95.38 86 ALA A C 1
ATOM 724 O O . ALA A 1 86 ? -5.603 -6.012 15.104 1.00 95.38 86 ALA A O 1
ATOM 725 N N . ASN A 1 87 ? -4.536 -5.508 17.019 1.00 94.81 87 ASN A N 1
ATOM 726 C CA . ASN A 1 87 ? -4.591 -6.831 17.622 1.00 94.81 87 ASN A CA 1
ATOM 727 C C . ASN A 1 87 ? -4.828 -6.697 19.146 1.00 94.81 87 ASN A C 1
ATOM 729 O O . ASN A 1 87 ? -4.931 -5.577 19.656 1.00 94.81 87 ASN A O 1
ATOM 733 N N . PRO A 1 88 ? -4.921 -7.799 19.912 1.00 95.38 88 PRO A N 1
ATOM 734 C CA . PRO A 1 88 ? -5.100 -7.721 21.365 1.00 95.38 88 PRO A CA 1
ATOM 735 C C . PRO A 1 88 ? -3.991 -6.969 22.124 1.00 95.38 88 PRO A C 1
ATOM 737 O O . PRO A 1 88 ? -4.212 -6.536 23.252 1.00 95.38 88 PRO A O 1
ATOM 740 N N . GLN A 1 89 ? -2.798 -6.836 21.542 1.00 91.62 89 GLN A N 1
ATOM 741 C CA . GLN A 1 89 ? -1.616 -6.239 22.163 1.00 91.62 89 GLN A CA 1
ATOM 742 C C . GLN A 1 89 ? -1.476 -4.742 21.871 1.00 91.62 89 GLN A C 1
ATOM 744 O O . GLN A 1 89 ? -0.747 -4.052 22.584 1.00 91.62 89 GLN A O 1
ATOM 749 N N . GLY A 1 90 ? -2.141 -4.222 20.841 1.00 91.94 90 GLY A N 1
ATOM 750 C CA . GLY A 1 90 ? -1.991 -2.827 20.468 1.00 91.94 90 GLY A CA 1
ATOM 751 C C . GLY A 1 90 ? -2.745 -2.413 19.215 1.00 91.94 90 GLY A C 1
ATOM 752 O O . GLY A 1 90 ? -3.382 -3.201 18.518 1.00 91.94 90 GLY A O 1
ATOM 753 N N . TYR A 1 91 ? -2.662 -1.114 18.950 1.00 94.25 91 TYR A N 1
ATOM 754 C CA . TYR A 1 91 ? -3.366 -0.443 17.870 1.00 94.25 91 TYR A CA 1
ATOM 755 C C . TYR A 1 91 ? -2.521 0.713 17.342 1.00 94.25 91 TYR A C 1
ATOM 757 O O . TYR A 1 91 ? -2.015 1.506 18.140 1.00 94.25 91 TYR A O 1
ATOM 765 N N . PHE A 1 92 ? -2.434 0.865 16.022 1.00 94.75 92 PHE A N 1
ATOM 766 C CA . PHE A 1 92 ? -1.939 2.094 15.404 1.00 94.75 92 PHE A CA 1
ATOM 767 C C . PHE A 1 92 ? -2.619 2.377 14.064 1.00 94.75 92 PHE A C 1
ATOM 769 O O . PHE A 1 92 ? -3.085 1.471 13.372 1.00 94.75 92 PHE A O 1
ATOM 776 N N . VAL A 1 93 ? -2.623 3.655 13.685 1.00 95.31 93 VAL A N 1
ATOM 777 C CA . VAL A 1 93 ? -2.905 4.105 12.319 1.00 95.31 93 VAL A CA 1
ATOM 778 C C . VAL A 1 93 ? -1.686 4.857 11.828 1.00 95.31 93 VAL A C 1
ATOM 780 O O . VAL A 1 93 ? -1.084 5.634 12.567 1.00 95.31 93 VAL A O 1
ATOM 783 N N . THR A 1 94 ? -1.294 4.596 10.593 1.00 94.69 94 THR A N 1
ATOM 784 C CA . THR A 1 94 ? -0.181 5.278 9.947 1.00 94.69 94 THR A CA 1
ATOM 785 C C . THR A 1 94 ? -0.543 5.618 8.512 1.00 94.69 94 THR A C 1
ATOM 787 O O . THR A 1 94 ? -1.446 5.016 7.926 1.00 94.69 94 THR A O 1
ATOM 790 N N . HIS A 1 95 ? 0.169 6.585 7.949 1.00 94.06 95 HIS A N 1
ATOM 791 C CA . HIS A 1 95 ? -0.079 7.092 6.615 1.00 94.06 95 HIS A CA 1
ATOM 792 C C . HIS A 1 95 ? 1.219 7.438 5.909 1.00 94.06 95 HIS A C 1
ATOM 794 O O . HIS A 1 95 ? 2.164 7.940 6.523 1.00 94.06 95 HIS A O 1
ATOM 800 N N . TRP A 1 96 ? 1.248 7.202 4.603 1.00 94.94 96 TRP A N 1
ATOM 801 C CA . TRP A 1 96 ? 2.312 7.683 3.743 1.00 94.94 96 TRP A CA 1
ATOM 802 C C . TRP A 1 96 ? 1.868 7.819 2.288 1.00 94.94 96 TRP A C 1
ATOM 804 O O . TRP A 1 96 ? 0.855 7.267 1.867 1.00 94.94 96 TRP A O 1
ATOM 814 N N . ILE A 1 97 ? 2.696 8.512 1.510 1.00 94.44 97 ILE A N 1
ATOM 815 C CA . ILE A 1 97 ? 2.586 8.583 0.055 1.00 94.44 97 ILE A CA 1
ATOM 816 C C . ILE A 1 97 ? 3.480 7.509 -0.565 1.00 94.44 97 ILE A C 1
ATOM 818 O O . ILE A 1 97 ? 4.637 7.350 -0.164 1.00 94.44 97 ILE A O 1
ATOM 822 N N . HIS A 1 98 ? 2.939 6.761 -1.517 1.00 96.00 98 HIS A N 1
ATOM 823 C CA . HIS A 1 98 ? 3.641 5.758 -2.303 1.00 96.00 98 HIS A CA 1
ATOM 824 C C . HIS A 1 98 ? 3.587 6.140 -3.780 1.00 96.00 98 HIS A C 1
ATOM 826 O O . HIS A 1 98 ? 2.510 6.383 -4.310 1.00 96.00 98 HIS A O 1
ATOM 832 N N . GLU A 1 99 ? 4.738 6.175 -4.43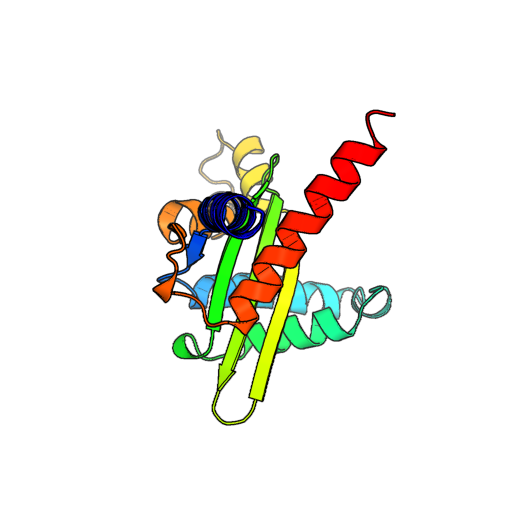8 1.00 96.81 99 GLU A N 1
ATOM 833 C CA . GLU A 1 99 ? 4.835 6.306 -5.890 1.00 96.81 99 GLU A CA 1
ATOM 834 C C . GLU A 1 99 ? 5.072 4.919 -6.485 1.00 96.81 99 GLU A C 1
ATOM 836 O O . GLU A 1 99 ? 6.033 4.235 -6.119 1.00 96.81 99 GLU A O 1
ATOM 841 N N . ASP A 1 100 ? 4.185 4.498 -7.379 1.00 96.69 100 ASP A N 1
ATOM 842 C CA . ASP A 1 100 ? 4.251 3.191 -8.015 1.00 96.69 100 ASP A CA 1
ATOM 843 C C . ASP A 1 100 ? 5.075 3.252 -9.308 1.00 96.69 100 ASP A C 1
ATOM 845 O O . ASP A 1 100 ? 4.564 3.350 -10.427 1.00 96.69 100 ASP A O 1
ATOM 849 N N . GLY A 1 101 ? 6.396 3.182 -9.130 1.00 96.50 101 GLY A N 1
ATOM 850 C CA . GLY A 1 101 ? 7.351 3.168 -10.237 1.00 96.50 101 GLY A CA 1
ATOM 851 C C . GLY A 1 101 ? 7.221 1.947 -11.153 1.00 96.50 101 GLY A C 1
ATOM 852 O O . GLY A 1 101 ? 7.590 2.037 -12.319 1.00 96.50 101 GLY A O 1
ATOM 853 N N . ILE A 1 102 ? 6.655 0.835 -10.669 1.00 97.31 102 ILE A N 1
ATOM 854 C CA . ILE A 1 102 ? 6.469 -0.374 -11.483 1.00 97.31 102 ILE A CA 1
ATOM 855 C C . ILE A 1 102 ? 5.417 -0.115 -12.554 1.00 97.31 102 ILE A C 1
ATOM 857 O O . ILE A 1 102 ? 5.633 -0.457 -13.714 1.00 97.31 102 ILE A O 1
ATOM 861 N N . GLN A 1 103 ? 4.300 0.523 -12.195 1.00 97.50 103 GLN A N 1
ATOM 862 C CA . GLN A 1 103 ? 3.276 0.864 -13.179 1.00 97.50 103 GLN A CA 1
ATOM 863 C C . GLN A 1 103 ? 3.804 1.854 -14.224 1.00 97.50 103 GLN A C 1
ATOM 865 O O . GLN A 1 103 ? 3.580 1.653 -15.415 1.00 97.50 103 GLN A O 1
ATOM 870 N N . SER A 1 104 ? 4.562 2.867 -13.794 1.00 96.69 104 SER A N 1
ATOM 871 C CA . SER A 1 104 ? 5.231 3.809 -14.703 1.00 96.69 104 SER A CA 1
ATOM 872 C C . SER A 1 104 ? 6.183 3.094 -15.675 1.00 96.69 104 SER A C 1
ATOM 874 O O . SER A 1 104 ? 6.149 3.315 -16.884 1.00 96.69 104 SER A O 1
ATOM 876 N N . GLU A 1 105 ? 6.996 2.161 -15.177 1.00 97.81 105 GLU A N 1
ATOM 877 C CA . GLU A 1 105 ? 7.923 1.386 -16.002 1.00 97.81 105 GLU A CA 1
ATOM 878 C C . GLU A 1 105 ? 7.197 0.432 -16.965 1.00 97.81 105 GLU A C 1
ATOM 880 O O . GLU A 1 105 ? 7.595 0.314 -18.125 1.00 97.81 105 GLU A O 1
ATOM 885 N N . ARG A 1 106 ? 6.082 -0.186 -16.555 1.00 97.44 106 ARG A N 1
ATOM 886 C CA . ARG A 1 106 ? 5.246 -1.001 -17.456 1.00 97.44 106 ARG A CA 1
ATOM 887 C C . ARG A 1 106 ? 4.739 -0.209 -18.653 1.00 97.44 106 ARG A C 1
ATOM 889 O O . ARG A 1 106 ? 4.691 -0.758 -19.749 1.00 97.44 106 ARG A O 1
ATOM 896 N N . GLU A 1 107 ? 4.386 1.062 -18.472 1.00 96.94 107 GLU A N 1
ATOM 897 C CA . GLU A 1 107 ? 3.980 1.912 -19.595 1.00 96.94 107 GLU A CA 1
ATOM 898 C C . GLU A 1 107 ? 5.129 2.173 -20.568 1.00 96.94 107 GLU A C 1
ATOM 900 O O . GLU A 1 107 ? 4.931 2.118 -21.783 1.00 96.94 107 GLU A O 1
ATOM 905 N N . LEU A 1 108 ? 6.338 2.409 -20.048 1.00 97.56 108 LEU A N 1
ATOM 906 C CA . LEU A 1 108 ? 7.533 2.612 -20.871 1.00 97.56 108 LEU A CA 1
ATOM 907 C C . LEU A 1 108 ? 7.857 1.373 -21.716 1.00 97.56 108 LEU A C 1
ATOM 909 O O . LEU A 1 108 ? 8.260 1.504 -22.872 1.00 97.56 108 LEU A O 1
ATOM 913 N N . PHE A 1 109 ? 7.633 0.180 -21.164 1.00 97.44 109 PHE A N 1
ATOM 914 C CA . PHE A 1 109 ? 7.885 -1.105 -21.819 1.00 97.44 109 PHE A CA 1
ATOM 915 C C . PHE A 1 109 ? 6.603 -1.805 -22.293 1.00 97.44 109 PHE A C 1
ATOM 917 O O . PHE A 1 109 ? 6.577 -3.027 -22.435 1.00 97.44 109 PHE A O 1
ATOM 924 N N . ALA A 1 110 ? 5.540 -1.053 -22.596 1.00 97.00 110 ALA A N 1
ATOM 925 C CA . ALA A 1 110 ? 4.236 -1.623 -22.954 1.00 97.00 110 ALA A CA 1
ATOM 926 C C . ALA A 1 110 ? 4.251 -2.489 -24.231 1.00 97.00 110 ALA A C 1
ATOM 928 O O . ALA A 1 110 ? 3.344 -3.286 -24.446 1.00 97.00 110 ALA A O 1
ATOM 929 N N . GLN A 1 111 ? 5.255 -2.315 -25.098 1.00 97.75 111 GLN A N 1
ATOM 930 C CA . GLN A 1 111 ? 5.424 -3.101 -26.329 1.00 97.75 111 GLN A CA 1
ATOM 931 C C . GLN A 1 111 ? 6.343 -4.321 -26.153 1.00 97.75 111 GLN A C 1
ATOM 933 O O . GLN A 1 111 ? 6.410 -5.165 -27.044 1.00 97.75 111 GLN A O 1
ATOM 938 N N . ASP A 1 112 ? 7.049 -4.418 -25.026 1.00 97.12 112 ASP A N 1
ATOM 939 C CA . ASP A 1 112 ? 7.942 -5.527 -24.702 1.00 97.12 112 ASP A CA 1
ATOM 940 C C . ASP A 1 112 ? 7.288 -6.417 -23.641 1.00 97.12 112 ASP A C 1
ATOM 942 O O . ASP A 1 112 ? 7.469 -6.229 -22.439 1.00 97.12 112 ASP A O 1
ATOM 946 N N . ASN A 1 113 ? 6.499 -7.393 -24.096 1.00 93.75 113 ASN A N 1
ATOM 947 C CA . ASN A 1 113 ? 5.774 -8.313 -23.214 1.00 93.75 113 ASN A CA 1
ATOM 948 C C . ASN A 1 113 ? 6.696 -9.255 -22.419 1.00 93.75 113 ASN A C 1
ATOM 950 O O . ASN A 1 113 ? 6.236 -9.884 -21.466 1.00 93.75 113 ASN A O 1
ATOM 954 N N . GLU A 1 114 ? 7.971 -9.384 -22.801 1.00 97.19 114 GLU A N 1
ATOM 955 C CA . GLU A 1 114 ? 8.943 -10.217 -22.084 1.00 97.19 114 GLU A CA 1
ATOM 956 C C . GLU A 1 114 ? 9.680 -9.433 -20.989 1.00 97.19 114 GLU A C 1
ATOM 958 O O . GLU A 1 114 ? 10.374 -10.036 -20.163 1.00 97.19 114 GLU A O 1
ATOM 963 N N . HIS A 1 115 ? 9.493 -8.108 -20.925 1.00 97.62 115 HIS A N 1
ATOM 964 C CA . HIS A 1 115 ? 10.117 -7.279 -19.905 1.00 97.62 115 HIS A CA 1
ATOM 965 C C . HIS A 1 115 ? 9.691 -7.733 -18.490 1.00 97.62 115 HIS A C 1
ATOM 967 O O . HIS A 1 115 ? 8.492 -7.824 -18.201 1.00 97.62 115 HIS A O 1
ATOM 973 N N . PRO A 1 116 ? 10.634 -7.975 -17.553 1.00 97.00 116 PRO A N 1
ATOM 974 C CA . PRO A 1 116 ? 10.320 -8.535 -16.233 1.00 97.00 116 PRO A CA 1
ATOM 975 C C . PRO A 1 116 ? 9.323 -7.719 -15.402 1.00 97.00 116 PRO A C 1
ATOM 977 O O . PRO A 1 116 ? 8.633 -8.275 -14.551 1.00 97.00 116 PRO A O 1
ATOM 980 N N . VAL A 1 117 ? 9.226 -6.410 -15.653 1.00 97.38 117 VAL A N 1
ATOM 981 C CA . VAL A 1 117 ? 8.317 -5.486 -14.949 1.00 97.38 117 VAL A CA 1
ATOM 982 C C . VAL A 1 117 ? 6.845 -5.927 -15.009 1.00 97.38 117 VAL A C 1
ATOM 984 O O . VAL A 1 117 ? 6.087 -5.719 -14.057 1.00 97.38 117 VAL A O 1
ATOM 987 N N . HIS A 1 118 ? 6.444 -6.611 -16.085 1.00 96.75 118 HIS A N 1
ATOM 988 C CA . HIS A 1 118 ? 5.078 -7.112 -16.275 1.00 96.75 118 HIS A CA 1
ATOM 989 C C . HIS A 1 118 ? 4.732 -8.286 -15.348 1.00 96.75 118 HIS A C 1
ATOM 991 O O . HIS A 1 118 ? 3.565 -8.627 -15.195 1.00 96.75 118 HIS A O 1
ATOM 997 N N . GLN A 1 119 ? 5.729 -8.894 -14.697 1.00 96.00 119 GLN A N 1
ATOM 998 C CA . GLN A 1 119 ? 5.549 -10.023 -13.775 1.00 96.00 119 GLN A CA 1
ATOM 999 C C . GLN A 1 119 ? 5.500 -9.593 -12.302 1.00 96.00 119 GLN A C 1
ATOM 1001 O O . GLN A 1 119 ? 5.246 -10.418 -11.423 1.00 96.00 119 GLN A O 1
ATOM 1006 N N . ILE A 1 120 ? 5.770 -8.319 -12.003 1.00 96.00 120 ILE A N 1
ATOM 1007 C CA . ILE A 1 120 ? 5.888 -7.834 -10.627 1.00 96.00 120 ILE A CA 1
ATOM 1008 C C . ILE A 1 120 ? 4.574 -7.196 -10.201 1.00 96.00 120 ILE A C 1
ATOM 1010 O O . ILE A 1 120 ? 4.249 -6.128 -10.700 1.00 96.00 120 ILE A O 1
ATOM 1014 N N . THR A 1 121 ? 3.843 -7.797 -9.260 1.00 96.75 121 THR A N 1
ATOM 1015 C CA . THR A 1 121 ? 2.642 -7.170 -8.680 1.00 96.75 121 THR A CA 1
ATOM 1016 C C . THR A 1 121 ? 2.980 -5.832 -8.019 1.00 96.75 121 THR A C 1
ATOM 1018 O O . THR A 1 121 ? 3.878 -5.768 -7.174 1.00 96.75 121 THR A O 1
ATOM 1021 N N . CYS A 1 122 ? 2.235 -4.783 -8.366 1.00 96.88 122 CYS A N 1
ATOM 1022 C CA . CYS A 1 122 ? 2.427 -3.429 -7.848 1.00 96.88 122 CYS A CA 1
ATOM 1023 C C . CYS A 1 122 ? 1.181 -2.872 -7.144 1.00 96.88 122 CYS A C 1
ATOM 1025 O O . CYS A 1 122 ? 0.144 -3.532 -7.058 1.00 96.88 122 CYS A O 1
ATOM 1027 N N . LEU A 1 123 ? 1.276 -1.658 -6.587 1.00 97.19 123 LEU A N 1
ATOM 1028 C CA . LEU A 1 123 ? 0.161 -1.065 -5.843 1.00 97.19 123 LEU A CA 1
ATOM 1029 C C . LEU A 1 123 ? -1.004 -0.682 -6.766 1.00 97.19 123 LEU A C 1
ATOM 1031 O O . LEU A 1 123 ? -2.155 -0.753 -6.338 1.00 97.19 123 LEU A O 1
ATOM 1035 N N . SER A 1 124 ? -0.721 -0.334 -8.022 1.00 97.44 124 SER A N 1
ATOM 1036 C CA . SER A 1 124 ? -1.736 -0.059 -9.040 1.00 97.44 124 SER A CA 1
ATOM 1037 C C . SER A 1 124 ? -2.585 -1.291 -9.333 1.00 97.44 124 SER A C 1
ATOM 1039 O O . SER A 1 124 ? -3.809 -1.169 -9.362 1.00 97.44 124 SER A O 1
ATOM 1041 N N . ASP A 1 125 ? -1.972 -2.478 -9.422 1.00 96.69 125 ASP A N 1
ATOM 1042 C CA . ASP A 1 125 ? -2.699 -3.750 -9.552 1.00 96.69 125 ASP A CA 1
ATOM 1043 C C . ASP A 1 125 ? -3.654 -3.937 -8.368 1.00 96.69 125 ASP A C 1
ATOM 1045 O O . ASP A 1 125 ? -4.853 -4.157 -8.538 1.00 96.69 125 ASP A O 1
ATOM 1049 N N . LEU A 1 126 ? -3.145 -3.760 -7.142 1.00 96.69 126 LEU A N 1
ATOM 1050 C CA . LEU A 1 126 ? -3.954 -3.901 -5.929 1.00 96.69 126 LEU A CA 1
ATOM 1051 C C . LEU A 1 126 ? -5.099 -2.881 -5.877 1.00 96.69 126 LEU A C 1
ATOM 1053 O O . LEU A 1 126 ? -6.210 -3.223 -5.476 1.00 96.69 126 LEU A O 1
ATOM 1057 N N . TYR A 1 127 ? -4.857 -1.638 -6.297 1.00 96.44 127 TYR A N 1
ATOM 1058 C CA . TYR A 1 127 ? -5.873 -0.588 -6.322 1.00 96.44 127 TYR A CA 1
ATOM 1059 C C . TYR A 1 127 ? -6.982 -0.855 -7.351 1.00 96.44 127 TYR A C 1
ATOM 1061 O O . TYR A 1 127 ? -8.159 -0.567 -7.096 1.00 96.44 127 TYR A O 1
ATOM 1069 N N . GLN A 1 128 ? -6.622 -1.378 -8.522 1.00 93.94 128 GLN A N 1
ATOM 1070 C CA . GLN A 1 128 ? -7.558 -1.608 -9.620 1.00 93.94 128 GLN A CA 1
ATOM 1071 C C . GLN A 1 128 ? -8.338 -2.916 -9.462 1.00 93.94 128 GLN A C 1
ATOM 1073 O O . GLN A 1 128 ? -9.545 -2.926 -9.701 1.00 93.94 128 GLN A O 1
ATOM 1078 N N . GLU A 1 129 ? -7.676 -3.990 -9.031 1.00 91.31 129 GLU A N 1
ATOM 1079 C CA . GLU A 1 129 ? -8.236 -5.347 -9.027 1.00 91.31 129 GLU A CA 1
ATOM 1080 C C . GLU A 1 129 ? -8.846 -5.749 -7.681 1.00 91.31 129 GLU A C 1
ATOM 1082 O O . GLU A 1 129 ? -9.833 -6.483 -7.649 1.00 91.31 129 GLU A O 1
ATOM 1087 N N . ALA A 1 130 ? -8.272 -5.264 -6.576 1.00 86.44 130 ALA A N 1
ATOM 1088 C CA . ALA A 1 130 ? -8.565 -5.736 -5.219 1.00 86.44 130 ALA A CA 1
ATOM 1089 C C . ALA A 1 130 ? -9.020 -4.618 -4.265 1.00 86.44 130 ALA A C 1
ATOM 1091 O O . ALA A 1 130 ? -9.310 -4.855 -3.095 1.00 86.44 130 ALA A O 1
ATOM 1092 N N . ALA A 1 131 ? -9.094 -3.365 -4.713 1.00 86.19 131 ALA A N 1
ATOM 1093 C CA . ALA A 1 131 ? -9.595 -2.290 -3.868 1.00 86.19 131 ALA A CA 1
ATOM 1094 C C . ALA A 1 131 ? -11.038 -1.948 -4.243 1.00 86.19 131 ALA A C 1
ATOM 1096 O O . ALA A 1 131 ? -11.348 -1.538 -5.363 1.00 86.19 131 ALA A O 1
ATOM 1097 N N . ARG A 1 132 ? -11.941 -2.058 -3.268 1.00 92.31 132 ARG A N 1
ATOM 1098 C CA . ARG A 1 132 ? -13.344 -1.647 -3.417 1.00 92.31 132 ARG A CA 1
ATOM 1099 C C . ARG A 1 132 ? -13.579 -0.289 -2.781 1.00 92.31 132 ARG A C 1
ATOM 1101 O O . ARG A 1 132 ? -12.872 0.098 -1.858 1.00 92.31 132 ARG A O 1
ATOM 1108 N N . ALA A 1 133 ? -14.626 0.411 -3.209 1.00 88.38 133 ALA A N 1
ATOM 1109 C CA . ALA A 1 133 ? -15.030 1.657 -2.562 1.00 88.38 133 ALA A CA 1
ATOM 1110 C C . ALA A 1 133 ? -15.217 1.463 -1.045 1.00 88.38 133 ALA A C 1
ATOM 1112 O O . ALA A 1 133 ? -15.888 0.515 -0.607 1.00 88.38 133 ALA A O 1
ATOM 1113 N N . LEU A 1 134 ? -14.622 2.369 -0.265 1.00 88.75 134 LEU A N 1
ATOM 1114 C CA . LEU A 1 134 ? -14.733 2.378 1.187 1.00 88.75 134 LEU A CA 1
ATOM 1115 C C . LEU A 1 134 ? -16.166 2.734 1.600 1.00 88.75 134 LEU A C 1
ATOM 1117 O O . LEU A 1 134 ? -16.771 3.685 1.093 1.00 88.75 134 LEU A O 1
ATOM 1121 N N . LYS A 1 135 ? -16.725 1.967 2.533 1.00 86.88 135 LYS A N 1
ATOM 1122 C CA . LYS A 1 135 ? -18.047 2.198 3.117 1.00 86.88 135 LYS A CA 1
ATOM 1123 C C . LYS A 1 135 ? -17.901 2.590 4.582 1.00 86.88 135 LYS A C 1
ATOM 1125 O O . LYS A 1 135 ? -16.960 2.211 5.262 1.00 86.88 135 LYS A O 1
ATOM 1130 N N . TRP A 1 136 ? -18.897 3.308 5.088 1.00 78.44 136 TRP A N 1
ATOM 1131 C CA . TRP A 1 136 ? -18.921 3.817 6.462 1.00 78.44 136 TRP A CA 1
ATOM 1132 C C . TRP A 1 136 ? -18.745 2.751 7.544 1.00 78.44 136 TRP A C 1
ATOM 1134 O O . TRP A 1 136 ? -18.110 3.016 8.551 1.00 78.44 136 TRP A O 1
ATOM 1144 N N . HIS A 1 137 ? -19.287 1.553 7.330 1.00 82.69 137 HIS A N 1
ATOM 1145 C CA . HIS A 1 137 ? -19.172 0.438 8.271 1.00 82.69 137 HIS A CA 1
ATOM 1146 C C . HIS A 1 137 ? -17.827 -0.308 8.187 1.00 82.69 137 HIS A C 1
ATOM 1148 O O . HIS A 1 137 ? -17.620 -1.252 8.937 1.00 82.69 137 HIS A O 1
ATOM 1154 N N . ASP A 1 138 ? -16.950 0.053 7.242 1.00 83.31 138 ASP A N 1
ATOM 1155 C CA . ASP A 1 138 ? -15.640 -0.595 7.075 1.00 83.31 138 ASP A CA 1
ATOM 1156 C C . ASP A 1 138 ? -14.573 -0.007 8.006 1.00 83.31 138 ASP A C 1
ATOM 1158 O O . ASP A 1 138 ? -13.483 -0.562 8.113 1.00 83.31 138 ASP A O 1
ATOM 1162 N N . VAL A 1 139 ? -14.856 1.136 8.634 1.00 84.69 139 VAL A N 1
ATOM 1163 C CA . VAL A 1 139 ? -13.882 1.894 9.420 1.00 84.69 139 VAL A CA 1
ATOM 1164 C C . VAL A 1 139 ? -14.397 2.131 10.829 1.00 84.69 139 VAL A C 1
ATOM 1166 O O . VAL A 1 139 ? -15.581 2.399 11.035 1.00 84.69 139 VAL A O 1
ATOM 1169 N N . ASP A 1 140 ? -13.489 2.039 11.797 1.00 88.75 140 ASP A N 1
ATOM 1170 C CA . ASP A 1 140 ? -13.735 2.528 13.148 1.00 88.75 140 ASP A CA 1
ATOM 1171 C C . ASP A 1 140 ? -13.546 4.055 13.222 1.00 88.75 140 ASP A C 1
ATOM 1173 O O . ASP A 1 140 ? -13.104 4.701 12.267 1.00 88.75 140 ASP A O 1
ATOM 1177 N N . GLU A 1 141 ? -13.926 4.645 14.357 1.00 85.00 141 GLU A N 1
ATOM 1178 C CA . GLU A 1 141 ? -13.896 6.097 14.574 1.00 85.00 141 GLU A CA 1
ATOM 1179 C C . GLU A 1 141 ? -12.490 6.687 14.390 1.00 85.00 141 GLU A C 1
ATOM 1181 O O . GLU A 1 141 ? -12.334 7.713 13.736 1.00 85.00 141 GLU A O 1
ATOM 1186 N N . ARG A 1 142 ? -11.452 5.988 14.861 1.00 84.88 142 ARG A N 1
ATOM 1187 C CA . ARG A 1 142 ? -10.060 6.451 14.771 1.00 84.88 142 ARG A CA 1
ATOM 1188 C C . ARG A 1 142 ? -9.532 6.433 13.342 1.00 84.88 142 ARG A C 1
ATOM 1190 O O . ARG A 1 142 ? -8.863 7.370 12.916 1.00 84.88 142 ARG A O 1
ATOM 1197 N N . LEU A 1 143 ? -9.805 5.368 12.588 1.00 88.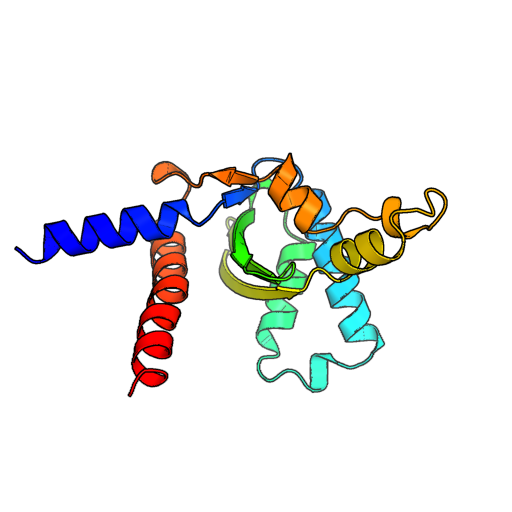06 143 LEU A N 1
ATOM 1198 C CA . LEU A 1 143 ? -9.446 5.324 11.171 1.00 88.06 143 LEU A CA 1
ATOM 1199 C C . LEU A 1 143 ? -10.205 6.404 10.393 1.00 88.06 143 LEU A C 1
ATOM 1201 O O . LEU A 1 143 ? -9.640 7.046 9.510 1.00 88.06 143 LEU A O 1
ATOM 1205 N N . LEU A 1 144 ? -11.469 6.642 10.740 1.00 86.38 144 LEU A N 1
ATOM 1206 C CA . LEU A 1 144 ? -12.267 7.692 10.125 1.00 86.38 144 LEU A CA 1
ATOM 1207 C C . LEU A 1 144 ? -11.685 9.091 10.384 1.00 86.38 144 LEU A C 1
ATOM 1209 O O . LEU A 1 144 ? -11.598 9.868 9.437 1.00 86.38 144 LEU A O 1
ATOM 1213 N N . GLU A 1 145 ? -11.283 9.409 11.615 1.00 83.94 145 GLU A N 1
ATOM 1214 C CA . GLU A 1 145 ? -10.595 10.665 11.961 1.00 83.94 145 GLU A CA 1
ATOM 1215 C C . GLU A 1 145 ? -9.325 10.850 11.123 1.00 83.94 145 GLU A C 1
ATOM 1217 O O . GLU A 1 145 ? -9.135 11.888 10.493 1.00 83.94 145 GLU A O 1
ATOM 1222 N N . PHE A 1 146 ? -8.510 9.804 11.002 1.00 86.19 146 PHE A N 1
ATOM 1223 C CA . PHE A 1 146 ? -7.264 9.876 10.242 1.00 86.19 146 PHE A CA 1
ATOM 1224 C C . PHE A 1 146 ? -7.502 10.146 8.746 1.00 86.19 146 PHE A C 1
ATOM 1226 O O . PHE A 1 146 ? -6.866 11.005 8.134 1.00 86.19 146 PHE A O 1
ATOM 1233 N N . LEU A 1 147 ? -8.477 9.457 8.143 1.00 86.38 147 LEU A N 1
ATOM 1234 C CA . LEU A 1 147 ? -8.851 9.674 6.741 1.00 86.38 147 LEU A CA 1
ATOM 1235 C C . LEU A 1 147 ? -9.369 11.102 6.494 1.00 86.38 147 LEU A C 1
ATOM 1237 O O . LEU A 1 147 ? -9.238 11.619 5.382 1.00 86.38 147 LEU A O 1
ATOM 1241 N N . GLN A 1 148 ? -9.959 11.746 7.507 1.00 82.81 148 GLN A N 1
ATOM 1242 C CA . GLN A 1 148 ? -10.415 13.136 7.426 1.00 82.81 148 GLN A CA 1
ATOM 1243 C C . GLN A 1 148 ? -9.269 14.131 7.399 1.00 82.81 148 GLN A C 1
ATOM 1245 O O . GLN A 1 148 ? -9.312 15.085 6.614 1.00 82.81 148 GLN A O 1
ATOM 1250 N N . GLU A 1 149 ? -8.269 13.922 8.246 1.00 83.88 149 GLU A N 1
ATOM 1251 C CA . GLU A 1 149 ? -7.081 14.768 8.309 1.00 83.88 149 GLU A CA 1
ATOM 1252 C C . GLU A 1 149 ? -6.366 14.774 6.954 1.00 83.88 149 GLU A C 1
ATOM 1254 O O . GLU A 1 149 ? -6.155 15.844 6.378 1.00 83.88 149 GLU A O 1
ATOM 1259 N N . CYS A 1 150 ? -6.163 13.593 6.354 1.00 82.50 150 CYS A N 1
ATOM 1260 C CA . CYS A 1 150 ? -5.549 13.455 5.028 1.00 82.50 150 CYS A CA 1
ATOM 1261 C C . CYS A 1 150 ? -6.286 14.236 3.923 1.00 82.50 150 CYS A C 1
ATOM 1263 O O . CYS A 1 150 ? -5.676 14.688 2.956 1.00 82.50 150 CYS A O 1
ATOM 1265 N N . VAL A 1 151 ? -7.609 14.391 4.019 1.00 80.19 151 VAL A N 1
ATOM 1266 C CA . VAL A 1 151 ? -8.397 15.154 3.031 1.00 80.19 151 VAL A CA 1
ATOM 1267 C C . VAL A 1 151 ? -8.383 16.654 3.340 1.00 80.19 151 VAL A C 1
ATOM 1269 O O . VAL A 1 151 ? -8.426 17.488 2.435 1.00 80.19 151 VAL A O 1
ATOM 1272 N N . SER A 1 152 ? -8.344 17.019 4.618 1.00 74.88 152 SER A N 1
ATOM 1273 C CA . SER A 1 152 ? -8.395 18.416 5.059 1.00 74.88 152 SER A CA 1
ATOM 1274 C C . SER A 1 152 ? -7.114 19.177 4.710 1.00 74.88 152 SER A C 1
ATOM 1276 O O . SER A 1 152 ? -7.196 20.334 4.290 1.00 74.88 152 SER A O 1
ATOM 1278 N N . ASP A 1 153 ? -5.964 18.502 4.772 1.00 71.25 153 ASP A N 1
ATOM 1279 C CA . ASP A 1 153 ? -4.651 19.038 4.388 1.00 71.25 153 ASP A CA 1
ATOM 1280 C C . ASP A 1 153 ? -4.544 19.447 2.911 1.00 71.25 153 ASP A C 1
ATOM 1282 O O . ASP A 1 153 ? -3.674 20.233 2.532 1.00 71.25 153 ASP A O 1
ATOM 1286 N N . GLU A 1 154 ? -5.423 18.945 2.048 1.00 64.75 154 GLU A N 1
ATOM 1287 C CA . GLU A 1 154 ? -5.445 19.337 0.639 1.00 64.75 154 GLU A CA 1
ATOM 1288 C C . GLU A 1 154 ? -6.180 20.645 0.403 1.00 64.75 154 GLU A C 1
ATOM 1290 O O . GLU A 1 154 ? -5.727 21.497 -0.364 1.00 64.75 154 GLU A O 1
ATOM 1295 N N . ASN A 1 155 ? -7.332 20.803 1.059 1.00 59.56 155 ASN A N 1
ATOM 1296 C CA . ASN A 1 155 ? -8.173 21.979 0.879 1.00 59.56 155 ASN A CA 1
ATOM 1297 C C . ASN A 1 155 ? -7.447 23.236 1.367 1.00 59.56 155 ASN A C 1
ATOM 1299 O O . ASN A 1 155 ? -7.586 24.297 0.756 1.00 59.56 155 ASN A O 1
ATOM 1303 N N . SER A 1 156 ? -6.643 23.109 2.427 1.00 60.62 156 SER A N 1
ATOM 1304 C CA . SER A 1 156 ? -5.797 24.189 2.935 1.00 60.62 156 SER A CA 1
ATOM 1305 C C . SER A 1 156 ? -4.686 24.562 1.945 1.00 60.62 156 SER A C 1
ATOM 1307 O O . SER A 1 156 ? -4.509 25.745 1.660 1.00 60.62 156 SER A O 1
ATOM 1309 N N . LYS A 1 157 ? -4.002 23.584 1.334 1.00 58.72 157 LYS A N 1
ATOM 1310 C CA . LYS A 1 157 ? -2.921 23.832 0.358 1.00 58.72 157 LYS A CA 1
ATOM 1311 C C . LYS A 1 157 ? -3.416 24.416 -0.969 1.00 58.72 157 LYS A C 1
ATOM 1313 O O . LYS A 1 157 ? -2.757 25.294 -1.520 1.00 58.72 157 LYS A O 1
ATOM 1318 N N . GLN A 1 158 ? -4.584 23.999 -1.462 1.00 57.72 158 GLN A N 1
ATOM 1319 C CA . GLN A 1 158 ? -5.170 24.553 -2.693 1.00 57.72 158 GLN A CA 1
ATOM 1320 C C . GLN A 1 158 ? -5.581 26.029 -2.546 1.00 57.72 158 GLN A C 1
ATOM 1322 O O . GLN A 1 158 ? -5.461 26.803 -3.497 1.00 57.72 158 GLN A O 1
ATOM 1327 N N . HIS A 1 159 ? -6.012 26.448 -1.351 1.00 50.62 159 HIS A N 1
ATOM 1328 C CA . HIS A 1 159 ? -6.364 27.848 -1.088 1.00 50.62 159 HIS A CA 1
ATOM 1329 C C . HIS A 1 159 ? -5.132 28.757 -0.968 1.00 50.62 159 HIS A C 1
ATOM 1331 O O . HIS A 1 159 ? -5.232 29.944 -1.258 1.00 50.62 159 HIS A O 1
ATOM 1337 N N . SER A 1 160 ? -3.966 28.218 -0.604 1.00 53.50 160 SER A N 1
ATOM 1338 C CA . SER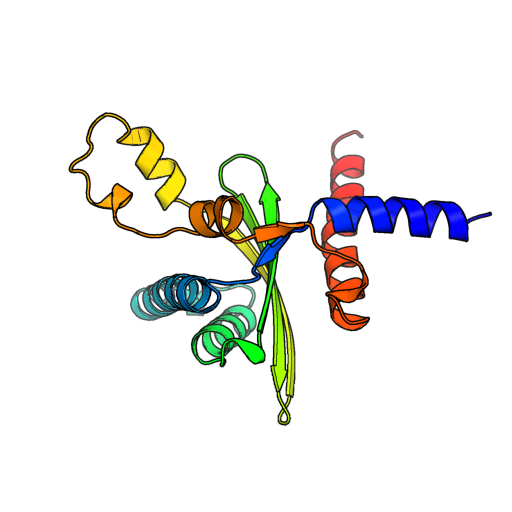 A 1 160 ? -2.714 28.984 -0.516 1.00 53.50 160 SER A CA 1
ATOM 1339 C C . SER A 1 160 ? -1.978 29.157 -1.850 1.00 53.50 160 SER A C 1
ATOM 1341 O O . SER A 1 160 ? -1.095 29.999 -1.931 1.00 53.50 160 SER A O 1
ATOM 1343 N N . GLN A 1 161 ? -2.314 28.380 -2.885 1.00 48.78 161 GLN A N 1
ATOM 1344 C CA . GLN A 1 161 ? -1.699 28.481 -4.222 1.00 48.78 161 GLN A CA 1
ATOM 1345 C C . GLN A 1 161 ? -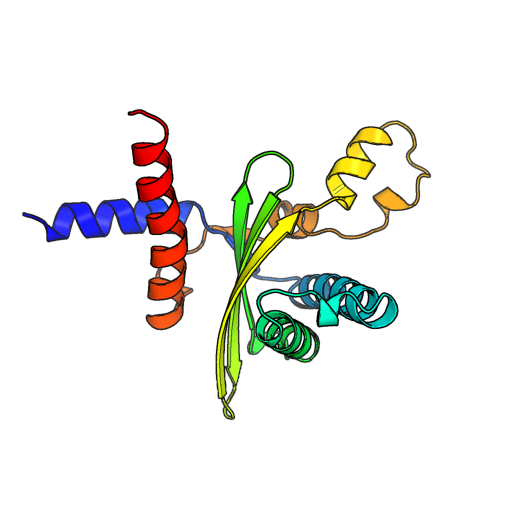2.524 29.317 -5.217 1.00 48.78 161 GLN A C 1
ATOM 1347 O O . GLN A 1 161 ? -2.121 29.482 -6.364 1.00 48.78 161 GLN A O 1
ATOM 1352 N N . SER A 1 162 ? -3.676 29.833 -4.779 1.00 48.22 162 SER A N 1
ATOM 1353 C CA . SER A 1 162 ? -4.611 30.616 -5.601 1.00 48.22 162 SER A CA 1
ATOM 1354 C C . SER A 1 16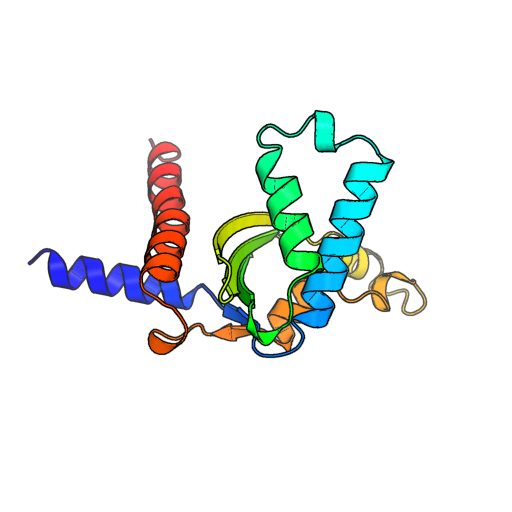2 ? -4.689 32.097 -5.187 1.00 48.22 162 SER A C 1
ATOM 1356 O O . SER A 1 162 ? -5.591 32.803 -5.640 1.00 48.22 162 SER A O 1
ATOM 1358 N N . ALA A 1 163 ? -3.792 32.546 -4.303 1.00 42.38 163 ALA A N 1
ATOM 1359 C CA . ALA A 1 163 ? -3.682 33.912 -3.785 1.00 42.38 163 ALA A CA 1
ATOM 1360 C C . ALA A 1 163 ? -2.313 34.497 -4.148 1.00 42.38 163 ALA A C 1
ATOM 1362 O O . ALA A 1 163 ? -2.269 35.708 -4.455 1.00 42.38 163 ALA A O 1
#

Sequence (163 aa):
MKEGKYTQNLRKAIRSWRILNDRTADFRKIVAILTEYDEKRGRVQHYQNPELHCLRKAVTQAVDQDLTVCLRERPGYIYEVVVRYANPQGYFVTHWIHEDGIQSERELFAQDNEHPVHQITCLSDLYQEAARALKWHDVDERLLEFLQECVSDENSKQHSQSA

Radius of gyration: 17.23 Å; chains: 1; bounding box: 48×45×48 Å

Foldseek 3Di:
DVVVVVVVVLVVLLQQKWKQPPPLLVVLVVLVVVLVVCVVVVVLVVDPDNVLSVVSVVSNVDDSVQKIWMWGDDPQQKIKIWIWGDDPVDTDIDIDIDRWVLVVVCVVCVVPPVPCSVVRDTVVCSCPPRIDRGDPVSDDPVSSVVSVVVVVVVVVVVVVVVD

pLDDT: mean 87.92, std 13.1, range [42.38, 97.81]

Secondary structure (DSSP, 8-state):
--HHHHHHHHHHHHTT-EEE-S-HHHHHHHHHHHHHHHHHTTGGGG-S-HHHHHHHHHHHHS-GGGEEEEEEEETTTEEEEEEEEEETTEEEEEEEEEE-HHHHHHHHTTT-TTSGGGGS--HHHHHHHSEEEP-GGGS-HHHHHHHHHHHHHHHHHHHHS--